Protein AF-A0A7S1YX92-F1 (afdb_monomer_lite)

pLDDT: mean 92.69, std 4.73, range [73.69, 97.69]

Foldseek 3Di:
DPLCPVVLVVLVVLVVVVVVDVRPLLVAADEAEEQDPPNVVVQCPPPSNVVCLVSRNYWYFNADPPDGAWTQTDSVRDIDGPVRHDPDDDDDDQPCPVVPDDDDDWDADPNDIDD

Secondary structure (DSSP, 8-state):
-TTSHHHHHHHHHHHHHTTTS---GGG--EEEEESSHHHHHHHHH-TTTHHHHHTTSEEEEE--TTT--EEE-TTT--EEESSS--SS------TT-TTTS-----EEETTEEE-

Organism: NCBI:txid49249

Structure (mmCIF, N/CA/C/O backbone):
data_AF-A0A7S1YX92-F1
#
_entry.id   AF-A0A7S1YX92-F1
#
loop_
_atom_site.group_PDB
_atom_site.id
_atom_site.type_symbol
_atom_site.label_atom_id
_atom_site.label_alt_id
_atom_site.label_comp_id
_atom_site.label_asym_id
_atom_site.label_entity_id
_atom_site.label_seq_id
_atom_site.pdbx_PDB_ins_code
_atom_site.Cartn_x
_atom_site.Cartn_y
_atom_site.Cartn_z
_atom_site.occupancy
_atom_site.B_iso_or_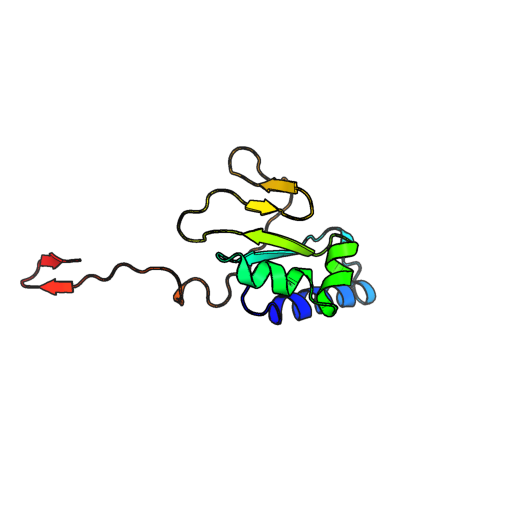equiv
_atom_site.auth_seq_id
_atom_site.auth_comp_id
_atom_site.auth_asym_id
_atom_site.auth_atom_id
_atom_site.pdbx_PDB_model_num
ATOM 1 N N . ALA A 1 1 ? -1.565 1.269 -6.181 1.00 88.50 1 ALA A N 1
ATOM 2 C CA . ALA A 1 1 ? -2.985 0.881 -5.998 1.00 88.50 1 ALA A CA 1
ATOM 3 C C . ALA A 1 1 ? -3.906 1.619 -6.981 1.00 88.50 1 ALA A C 1
ATOM 5 O O . ALA A 1 1 ? -5.133 1.511 -6.889 1.00 88.50 1 ALA A O 1
ATOM 6 N N . GLY A 1 2 ? -3.329 2.320 -7.971 1.00 87.69 2 GLY A N 1
ATOM 7 C CA . GLY A 1 2 ? -4.071 2.954 -9.058 1.00 87.69 2 GLY A CA 1
ATOM 8 C C . GLY A 1 2 ? -5.091 3.965 -8.536 1.00 87.69 2 GLY A C 1
ATOM 9 O O . GLY A 1 2 ? -4.831 4.723 -7.610 1.00 87.69 2 GLY A O 1
ATOM 10 N N . SER A 1 3 ? -6.308 3.942 -9.074 1.00 89.50 3 SER A N 1
ATOM 11 C CA . SER A 1 3 ? -7.377 4.840 -8.615 1.00 89.50 3 SER A CA 1
ATOM 12 C C . SER A 1 3 ? -7.937 4.507 -7.224 1.00 89.50 3 SER A C 1
ATOM 14 O O . SER A 1 3 ? -8.746 5.267 -6.704 1.00 89.50 3 SER A O 1
ATOM 16 N N . GLY A 1 4 ? -7.566 3.374 -6.615 1.00 92.38 4 GLY A N 1
ATOM 17 C CA . GLY A 1 4 ? -8.101 2.934 -5.320 1.00 92.38 4 GLY A CA 1
ATOM 18 C C . GLY A 1 4 ? -9.510 2.328 -5.364 1.00 92.38 4 GLY A C 1
ATOM 19 O O . GLY A 1 4 ? -10.031 1.909 -4.333 1.00 92.38 4 GLY A O 1
ATOM 20 N N . LYS A 1 5 ? -10.131 2.213 -6.548 1.00 93.25 5 LYS A N 1
ATOM 21 C CA . LYS A 1 5 ? -11.483 1.648 -6.705 1.00 93.25 5 LYS A CA 1
ATOM 22 C C . LYS A 1 5 ? -11.587 0.213 -6.175 1.00 93.25 5 LYS A C 1
ATOM 24 O O . LYS A 1 5 ? -12.515 -0.093 -5.435 1.00 93.25 5 LYS A O 1
ATOM 29 N N . PHE A 1 6 ? -10.637 -0.653 -6.538 1.00 95.25 6 PHE A N 1
ATOM 30 C CA . PHE A 1 6 ? -10.588 -2.028 -6.026 1.00 95.25 6 PHE A CA 1
ATOM 31 C C . PHE A 1 6 ? -10.448 -2.047 -4.500 1.00 95.25 6 PHE A C 1
ATOM 33 O O . PHE A 1 6 ? -11.222 -2.719 -3.827 1.00 95.25 6 PHE A O 1
ATOM 40 N N . SER A 1 7 ? -9.518 -1.255 -3.961 1.00 95.69 7 SER A N 1
ATOM 41 C CA . SER A 1 7 ? -9.268 -1.142 -2.522 1.00 95.69 7 SER A CA 1
ATOM 42 C C . SER A 1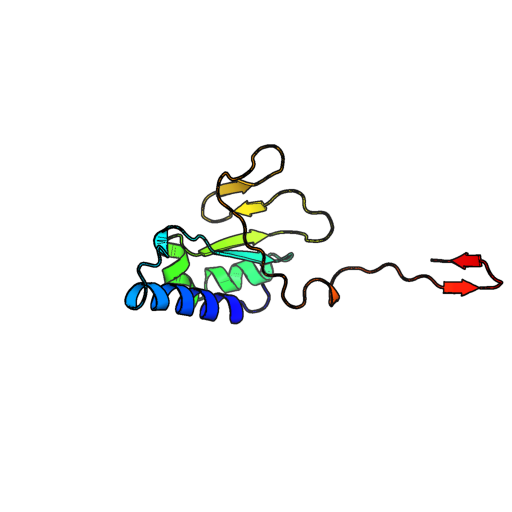 7 ? -10.521 -0.739 -1.745 1.00 95.69 7 SER A C 1
ATOM 44 O O . SER A 1 7 ? -10.841 -1.367 -0.742 1.00 95.69 7 SER A O 1
ATOM 46 N N . PHE A 1 8 ? -11.278 0.244 -2.244 1.00 96.56 8 PHE A N 1
ATOM 47 C CA . PHE A 1 8 ? -12.547 0.649 -1.641 1.00 96.56 8 PHE A CA 1
ATOM 48 C C . PHE A 1 8 ? -13.572 -0.493 -1.609 1.00 96.56 8 PHE A C 1
ATOM 50 O O . PHE A 1 8 ? -14.154 -0.767 -0.562 1.00 96.56 8 PHE A O 1
ATOM 57 N N . PHE A 1 9 ? -13.792 -1.179 -2.736 1.00 97.19 9 PHE A N 1
ATOM 58 C CA . PHE A 1 9 ? -14.767 -2.272 -2.779 1.00 97.19 9 PHE A CA 1
ATOM 59 C C . PHE A 1 9 ? -14.342 -3.475 -1.937 1.00 97.19 9 PHE A C 1
ATOM 61 O O . PHE A 1 9 ? -15.200 -4.109 -1.330 1.00 97.19 9 PHE A O 1
ATOM 68 N N . LEU A 1 10 ? -13.041 -3.759 -1.853 1.00 96.06 10 LEU A N 1
ATOM 69 C CA . LEU A 1 10 ? -12.517 -4.799 -0.976 1.00 96.06 10 LEU A CA 1
ATOM 70 C C . LEU A 1 10 ? -12.755 -4.454 0.500 1.00 96.06 10 LEU A C 1
ATOM 72 O O . LEU A 1 10 ? -13.312 -5.272 1.223 1.00 96.06 10 LEU A O 1
ATOM 76 N N . LEU A 1 11 ? -12.395 -3.242 0.935 1.00 96.31 11 LEU A N 1
ATOM 77 C CA . LEU A 1 11 ? -12.638 -2.770 2.304 1.00 96.31 11 LEU A CA 1
ATOM 78 C C . LEU A 1 11 ? -14.122 -2.824 2.671 1.00 96.31 11 LEU A C 1
ATOM 80 O O . LEU A 1 11 ? -14.477 -3.326 3.736 1.00 96.31 11 LEU A O 1
ATOM 84 N N . LYS A 1 12 ? -14.991 -2.371 1.763 1.00 96.00 12 LYS A N 1
ATOM 85 C CA . LYS A 1 12 ? -16.442 -2.442 1.937 1.00 96.00 12 LYS A CA 1
ATOM 86 C C . LYS A 1 12 ? -16.923 -3.887 2.096 1.00 96.00 12 LYS A C 1
ATOM 88 O O . LYS A 1 12 ? -17.664 -4.172 3.030 1.00 96.00 12 LYS A O 1
ATOM 93 N N . ALA A 1 13 ? -16.474 -4.798 1.233 1.00 95.19 13 ALA A N 1
ATOM 94 C CA . ALA A 1 13 ? -16.854 -6.206 1.309 1.00 95.19 13 ALA A CA 1
AT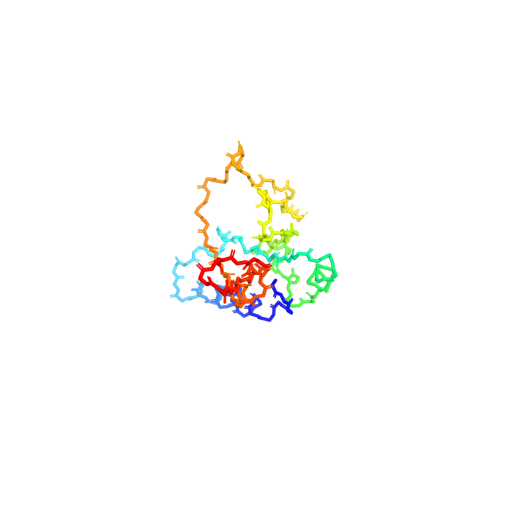OM 95 C C . ALA A 1 13 ? -16.378 -6.865 2.616 1.00 95.19 13 ALA A C 1
ATOM 97 O O . ALA A 1 13 ? -17.147 -7.576 3.257 1.00 95.19 13 ALA A O 1
ATOM 98 N N . LEU A 1 14 ? -15.142 -6.593 3.053 1.00 93.81 14 LEU A N 1
ATOM 99 C CA . LEU A 1 14 ? -14.605 -7.097 4.324 1.00 93.81 14 LEU A CA 1
ATOM 100 C C . LEU A 1 14 ? -15.393 -6.570 5.531 1.00 93.81 14 LEU A C 1
ATOM 102 O O . LEU A 1 14 ? -15.665 -7.316 6.469 1.00 93.81 14 LEU A O 1
ATOM 106 N N . GLN A 1 15 ? -15.796 -5.299 5.496 1.00 93.69 15 GLN A N 1
ATOM 107 C CA . GLN A 1 15 ? -16.637 -4.710 6.532 1.00 93.69 15 GLN A CA 1
ATOM 108 C C . GLN A 1 15 ? -18.033 -5.350 6.563 1.00 93.69 15 GLN A C 1
ATOM 110 O O . GLN A 1 15 ? -18.550 -5.637 7.640 1.00 93.69 15 GLN A O 1
ATOM 115 N N . GLU A 1 16 ? -18.645 -5.596 5.403 1.00 93.56 16 GLU A N 1
ATOM 116 C CA . GLU A 1 16 ? -19.956 -6.249 5.294 1.00 93.56 16 GLU A CA 1
ATOM 117 C C . GLU A 1 16 ? -19.921 -7.707 5.784 1.00 93.56 16 GLU A C 1
ATOM 119 O O . GLU A 1 16 ? -20.890 -8.174 6.385 1.00 93.56 16 GLU A O 1
ATOM 124 N N . MET A 1 17 ? -18.791 -8.410 5.622 1.00 91.69 17 MET A N 1
ATOM 125 C CA . MET A 1 17 ? -18.617 -9.776 6.134 1.00 91.69 17 MET A CA 1
ATOM 126 C C . MET A 1 17 ? -18.781 -9.873 7.653 1.00 91.69 17 MET A C 1
ATOM 128 O O . MET A 1 17 ? -19.280 -10.893 8.121 1.00 91.69 17 MET A O 1
ATOM 132 N N . LYS A 1 18 ? -18.455 -8.819 8.414 1.00 86.44 18 LYS A N 1
ATOM 133 C CA . LYS A 1 18 ? -18.653 -8.771 9.875 1.00 86.44 18 LYS A CA 1
ATOM 134 C C . LYS A 1 18 ? -20.107 -9.017 10.295 1.00 86.44 18 LYS A C 1
ATOM 136 O O . LYS A 1 18 ? -20.361 -9.503 11.390 1.00 86.44 18 LYS A O 1
ATOM 141 N N . ALA A 1 19 ? -21.072 -8.657 9.447 1.00 82.62 19 ALA A N 1
ATOM 142 C CA . ALA A 1 19 ? -22.492 -8.843 9.743 1.00 82.62 19 ALA A CA 1
ATOM 143 C C . ALA A 1 19 ? -22.987 -10.276 9.474 1.00 82.62 19 ALA A C 1
ATOM 145 O O . ALA A 1 19 ? -24.079 -10.635 9.910 1.00 82.62 19 ALA A O 1
ATOM 146 N N . VAL A 1 20 ? -22.215 -11.079 8.735 1.00 87.94 20 VAL A N 1
ATOM 147 C CA . VAL A 1 20 ? -22.622 -12.408 8.242 1.00 87.94 20 VAL A CA 1
ATOM 148 C C . VAL A 1 20 ? -21.781 -13.526 8.861 1.00 87.94 20 VAL A C 1
ATOM 150 O O . VAL A 1 20 ? -22.273 -14.631 9.072 1.00 87.94 20 VAL A O 1
ATOM 153 N N . LEU A 1 21 ? -20.518 -13.240 9.158 1.00 87.75 21 LEU A N 1
ATOM 154 C CA . LEU A 1 21 ? -19.543 -14.147 9.748 1.00 87.75 21 LEU A CA 1
ATOM 155 C C . LEU A 1 21 ? -18.951 -13.475 10.991 1.00 87.75 21 LEU A C 1
ATOM 157 O O . LEU A 1 21 ? -18.849 -12.250 11.030 1.00 87.75 21 LEU A O 1
ATOM 161 N N . ASP A 1 22 ? -18.495 -14.266 11.966 1.00 86.62 22 ASP A N 1
ATOM 162 C CA . ASP A 1 22 ? -17.660 -13.780 13.079 1.00 86.62 22 ASP A CA 1
ATOM 163 C C . ASP A 1 22 ? -16.247 -13.442 12.563 1.00 86.62 22 ASP A C 1
ATOM 165 O O . ASP A 1 22 ? -15.253 -14.111 12.842 1.00 86.62 22 ASP A O 1
ATOM 169 N N . PHE A 1 23 ? -16.194 -12.468 11.654 1.00 87.25 23 PHE A N 1
ATOM 170 C CA . PHE A 1 23 ? -15.011 -12.067 10.916 1.00 87.25 23 PHE A CA 1
ATOM 171 C C . PHE A 1 23 ? -14.376 -10.851 11.601 1.00 87.25 23 PHE A C 1
ATOM 173 O O . PHE A 1 23 ? -15.006 -9.787 11.643 1.00 87.25 23 PHE A O 1
ATOM 180 N N . PRO A 1 24 ? -13.132 -10.963 12.104 1.00 90.62 24 PRO A N 1
ATOM 181 C CA . PRO A 1 24 ? -12.508 -9.923 12.914 1.00 90.62 24 PRO A CA 1
ATOM 182 C C . PRO A 1 24 ? -11.920 -8.807 12.037 1.00 90.62 24 PRO A C 1
ATOM 184 O O . PRO A 1 24 ? -10.703 -8.629 11.960 1.00 90.62 24 PRO A O 1
ATOM 187 N N . PHE A 1 25 ? -12.781 -8.059 11.341 1.00 92.19 25 PHE A N 1
ATOM 188 C CA . PHE A 1 25 ? -12.379 -6.978 10.431 1.00 92.19 25 PHE A CA 1
ATOM 189 C C . PHE A 1 25 ? -11.516 -5.917 11.127 1.00 92.19 25 PHE A C 1
ATOM 191 O O . PHE A 1 25 ? -10.565 -5.414 10.537 1.00 92.19 25 PHE A O 1
ATOM 198 N N . GLU A 1 26 ? -11.791 -5.623 12.399 1.00 92.19 26 GLU A N 1
ATOM 199 C CA . GLU A 1 26 ? -10.994 -4.699 13.216 1.00 92.19 26 GLU A CA 1
ATOM 200 C C . GLU A 1 26 ? -9.517 -5.100 13.383 1.00 92.19 26 GLU A C 1
ATOM 202 O O . GLU A 1 26 ? -8.689 -4.238 13.667 1.00 92.19 26 GLU A O 1
ATOM 207 N N . ASN A 1 27 ? -9.168 -6.373 13.170 1.00 93.25 27 ASN A N 1
ATOM 208 C CA . ASN A 1 27 ? -7.785 -6.854 13.239 1.00 93.25 27 ASN A CA 1
ATOM 209 C C . ASN A 1 27 ? -7.038 -6.723 11.900 1.00 93.25 27 ASN A C 1
ATOM 211 O O . ASN A 1 27 ? -5.874 -7.116 11.804 1.00 93.25 27 ASN A O 1
ATOM 215 N N . ILE A 1 28 ? -7.695 -6.207 10.858 1.00 95.25 28 ILE A N 1
ATOM 216 C CA . ILE A 1 28 ? -7.129 -6.061 9.518 1.00 95.25 28 ILE A CA 1
ATOM 217 C C . ILE A 1 28 ? -6.783 -4.597 9.268 1.00 95.25 28 ILE A C 1
ATOM 219 O O . ILE A 1 28 ? -7.627 -3.710 9.368 1.00 95.25 28 ILE A O 1
ATOM 223 N N . VAL A 1 29 ? -5.539 -4.367 8.853 1.00 96.81 29 VAL A N 1
ATOM 224 C CA . VAL A 1 29 ? -5.095 -3.091 8.291 1.00 96.81 29 VAL A CA 1
ATOM 225 C C . VAL A 1 29 ? -4.808 -3.313 6.816 1.00 96.81 29 VAL A C 1
ATOM 227 O O . VAL A 1 29 ? -3.894 -4.056 6.454 1.00 96.81 29 VAL A O 1
ATOM 230 N N . TYR A 1 30 ? -5.599 -2.686 5.952 1.00 97.38 30 TYR A N 1
ATOM 231 C CA . TYR A 1 30 ? -5.341 -2.673 4.521 1.00 97.38 30 TYR A CA 1
ATOM 232 C C . TYR A 1 30 ? -4.355 -1.552 4.198 1.00 97.38 30 TYR A C 1
ATOM 234 O O . TYR A 1 30 ? -4.592 -0.399 4.546 1.00 97.38 30 TYR A O 1
ATOM 242 N N . VAL A 1 31 ? -3.253 -1.875 3.524 1.00 96.94 31 VAL A N 1
ATOM 243 C CA . VAL A 1 31 ? -2.234 -0.887 3.151 1.00 96.94 31 VAL A CA 1
ATOM 244 C C . VAL A 1 31 ? -2.293 -0.652 1.648 1.00 96.94 31 VAL A C 1
ATOM 246 O O . VAL A 1 31 ? -1.970 -1.535 0.855 1.00 96.94 31 VAL A O 1
ATOM 249 N N . MET A 1 32 ? -2.705 0.548 1.246 1.00 96.31 32 MET A N 1
ATOM 250 C CA . MET A 1 32 ? -2.638 0.975 -0.149 1.00 96.31 32 MET A CA 1
ATOM 251 C C . MET A 1 32 ? -1.235 1.488 -0.463 1.00 96.31 32 MET A C 1
ATOM 253 O O . MET A 1 32 ? -0.784 2.474 0.119 1.00 96.31 32 MET A O 1
ATOM 257 N N . THR A 1 33 ? -0.561 0.841 -1.411 1.00 94.62 33 THR A N 1
ATOM 258 C CA . THR A 1 33 ? 0.784 1.231 -1.845 1.00 94.62 33 THR A CA 1
ATOM 259 C C . THR A 1 33 ? 0.783 1.845 -3.236 1.00 94.62 33 THR A C 1
ATOM 261 O O . THR A 1 33 ? -0.007 1.439 -4.086 1.00 94.62 33 THR A O 1
ATOM 264 N N . ASP A 1 34 ? 1.661 2.810 -3.492 1.00 90.94 34 ASP A N 1
ATOM 265 C CA . ASP A 1 34 ? 2.010 3.278 -4.841 1.00 90.94 34 ASP A CA 1
ATOM 266 C C . ASP A 1 34 ? 3.486 3.666 -4.905 1.00 90.94 34 ASP A C 1
ATOM 268 O O . ASP A 1 34 ? 4.104 3.871 -3.865 1.00 90.94 34 ASP A O 1
ATOM 272 N N . PHE A 1 35 ? 4.037 3.835 -6.106 1.00 86.25 35 PHE A N 1
ATOM 273 C CA . PHE A 1 35 ? 5.400 4.356 -6.252 1.00 86.25 35 PHE A CA 1
ATOM 274 C C . PHE A 1 35 ? 5.429 5.894 -6.296 1.00 86.25 35 PHE A C 1
ATOM 276 O O . PHE A 1 35 ? 6.465 6.507 -6.050 1.00 86.25 35 PHE A O 1
ATOM 283 N N . THR A 1 36 ? 4.290 6.539 -6.590 1.00 79.62 36 THR A N 1
ATOM 284 C CA . THR A 1 36 ? 4.192 8.004 -6.711 1.00 79.62 36 THR A CA 1
ATOM 285 C C . THR A 1 36 ? 3.432 8.650 -5.558 1.00 79.62 36 THR A C 1
ATOM 287 O O . THR A 1 36 ? 2.389 8.176 -5.110 1.00 79.62 36 THR A O 1
ATOM 290 N N . GLY A 1 37 ? 3.901 9.823 -5.125 1.00 73.69 37 GLY A N 1
ATOM 291 C CA . GLY A 1 37 ? 3.213 10.626 -4.107 1.00 73.69 37 GLY A CA 1
ATOM 292 C C . GLY A 1 37 ? 1.915 11.300 -4.583 1.00 73.69 37 GLY A C 1
ATOM 293 O O . GLY A 1 37 ? 1.141 11.783 -3.759 1.00 73.69 37 GLY A O 1
ATOM 294 N N . SER A 1 38 ? 1.647 11.349 -5.892 1.00 74.56 38 SER A N 1
ATOM 295 C CA . SER A 1 38 ? 0.464 12.020 -6.453 1.00 74.56 38 SER A CA 1
ATOM 296 C C . SER A 1 38 ? -0.839 11.296 -6.101 1.00 74.56 38 SER A C 1
ATOM 298 O O . SER A 1 38 ? -1.817 11.949 -5.729 1.00 74.56 38 SER A O 1
ATOM 300 N N . TYR A 1 39 ? -0.850 9.960 -6.139 1.00 75.00 39 TYR A N 1
ATOM 301 C CA . TYR A 1 39 ? -2.026 9.169 -5.762 1.00 75.00 39 TYR A CA 1
ATOM 302 C C . TYR A 1 39 ? -2.307 9.196 -4.261 1.00 75.00 39 TYR A C 1
ATOM 304 O O . TYR A 1 39 ? -3.472 9.191 -3.862 1.00 75.00 39 TYR A O 1
ATOM 312 N N . TYR A 1 40 ? -1.269 9.325 -3.430 1.00 79.50 40 TYR A N 1
ATOM 313 C CA . TYR A 1 40 ? -1.434 9.441 -1.982 1.00 79.50 40 TYR A CA 1
ATOM 314 C C . TYR A 1 40 ? -2.346 10.613 -1.599 1.00 79.50 40 TYR A C 1
ATOM 316 O O . TYR A 1 40 ? -3.277 10.434 -0.812 1.00 79.50 40 TYR A O 1
ATOM 324 N N . LYS A 1 41 ? -2.134 11.800 -2.188 1.00 83.31 41 LYS A N 1
ATOM 325 C CA . LYS A 1 41 ? -2.971 12.972 -1.890 1.00 83.31 41 LYS A CA 1
ATOM 326 C C . LYS A 1 41 ? -4.439 12.706 -2.229 1.00 83.31 41 LYS A C 1
ATOM 328 O O . LYS A 1 41 ? -5.315 12.978 -1.412 1.00 83.31 41 LYS A O 1
ATOM 333 N N . PHE A 1 42 ? -4.686 12.124 -3.403 1.00 89.06 42 PHE A N 1
ATOM 334 C CA . PHE A 1 42 ? -6.032 11.775 -3.844 1.00 89.06 42 PHE A CA 1
ATOM 335 C C . PHE A 1 42 ? -6.712 10.794 -2.880 1.00 89.06 42 PHE A C 1
ATOM 337 O O . PHE A 1 42 ? -7.836 11.051 -2.459 1.00 89.06 42 PHE A O 1
ATOM 344 N N . TRP A 1 43 ? -6.047 9.704 -2.483 1.00 92.88 43 TRP A N 1
ATOM 345 C CA . TRP A 1 43 ? -6.645 8.718 -1.578 1.00 92.88 43 TRP A CA 1
ATOM 346 C C . TRP A 1 43 ? -6.921 9.284 -0.189 1.00 92.88 43 TRP A C 1
ATOM 348 O O . TRP A 1 43 ? -7.997 9.058 0.362 1.00 92.88 43 TRP A O 1
ATOM 358 N N . ARG A 1 44 ? -5.968 10.043 0.360 1.00 89.81 44 ARG A N 1
ATOM 359 C CA . ARG A 1 44 ? -6.074 10.629 1.699 1.00 89.81 44 ARG A CA 1
ATOM 360 C C . ARG A 1 44 ? -7.261 11.582 1.819 1.00 89.81 44 ARG A C 1
ATOM 362 O O . ARG A 1 44 ? -7.918 11.623 2.855 1.00 89.81 44 ARG A O 1
ATOM 369 N N . GLU A 1 45 ? -7.520 12.356 0.771 1.00 91.50 45 GLU A N 1
ATOM 370 C CA . GLU A 1 45 ? -8.600 13.345 0.738 1.00 91.50 45 GLU A CA 1
ATOM 371 C C . GLU A 1 45 ? -9.943 12.736 0.288 1.00 91.50 45 GLU A C 1
ATOM 373 O O . GLU A 1 45 ? -10.981 13.392 0.399 1.00 91.50 45 GLU A O 1
ATOM 378 N N . HIS A 1 46 ? -9.962 11.484 -0.190 1.00 94.81 46 HIS A N 1
ATOM 379 C CA . HIS A 1 46 ? -11.158 10.878 -0.768 1.00 94.81 46 HIS A CA 1
ATOM 380 C C . HIS A 1 46 ? -12.230 10.566 0.300 1.00 94.81 46 HIS A C 1
ATOM 382 O O . HIS A 1 46 ? -12.010 9.711 1.167 1.00 94.81 46 HIS A O 1
ATOM 388 N N . PRO A 1 47 ? -13.448 11.142 0.209 1.00 95.62 47 PRO A N 1
ATOM 389 C CA . PRO A 1 47 ? -14.477 10.982 1.241 1.00 95.62 47 PRO A CA 1
ATOM 390 C C . PRO A 1 47 ? -14.887 9.531 1.509 1.00 95.62 47 PRO A C 1
ATOM 392 O O . PRO A 1 47 ? -15.150 9.171 2.649 1.00 95.62 47 PRO A O 1
ATOM 395 N N . ALA A 1 48 ? -14.909 8.678 0.479 1.00 96.00 48 ALA A N 1
ATOM 396 C CA . ALA A 1 48 ? -15.286 7.270 0.636 1.00 96.00 48 ALA A CA 1
ATOM 397 C C . ALA A 1 48 ? -14.219 6.411 1.343 1.00 96.00 48 ALA A C 1
ATOM 399 O O . ALA A 1 48 ? -14.538 5.331 1.828 1.00 96.00 48 ALA A O 1
ATOM 400 N N . LEU A 1 49 ? -12.962 6.870 1.393 1.00 96.50 49 LEU A N 1
ATOM 401 C CA . LEU A 1 49 ? -11.876 6.173 2.093 1.00 96.50 49 LEU A CA 1
ATOM 402 C C . LEU A 1 49 ? -11.720 6.668 3.533 1.00 96.50 49 LEU A C 1
ATOM 404 O O . LEU A 1 49 ? -11.276 5.914 4.395 1.00 96.50 49 LEU A O 1
ATOM 408 N N . ARG A 1 50 ? -12.137 7.910 3.802 1.00 95.81 50 ARG A N 1
ATOM 409 C CA . ARG A 1 50 ? -12.018 8.577 5.100 1.00 95.81 50 ARG A CA 1
ATOM 410 C C . ARG A 1 50 ? -12.487 7.734 6.299 1.00 95.81 50 ARG A C 1
ATOM 412 O O . ARG A 1 50 ? -11.713 7.665 7.251 1.00 95.81 50 ARG A O 1
ATOM 419 N N . PRO A 1 51 ? -13.644 7.038 6.271 1.00 96.06 51 PRO A N 1
ATOM 420 C CA . PRO A 1 51 ? -14.062 6.216 7.407 1.00 96.06 51 PRO A CA 1
ATOM 421 C C . PRO A 1 51 ? -13.052 5.120 7.759 1.00 96.06 51 PRO A C 1
ATOM 423 O O . PRO A 1 51 ? -12.810 4.876 8.935 1.00 96.06 51 PRO A O 1
ATOM 426 N N . TYR A 1 52 ? -12.424 4.491 6.760 1.00 97.19 52 TYR A N 1
ATOM 427 C CA . TYR A 1 52 ? -11.427 3.434 6.969 1.00 97.19 52 TYR A CA 1
ATOM 428 C C . TYR A 1 52 ? -10.088 3.986 7.470 1.00 97.19 52 TYR A C 1
ATOM 430 O O . TYR A 1 52 ? -9.387 3.314 8.221 1.00 97.19 52 TYR A O 1
ATOM 438 N N . ILE A 1 53 ? -9.742 5.218 7.085 1.00 96.12 53 ILE A N 1
ATOM 439 C CA . ILE A 1 53 ? -8.549 5.915 7.587 1.00 96.12 53 ILE A CA 1
ATOM 440 C C . ILE A 1 53 ? -8.737 6.266 9.067 1.00 96.12 53 ILE A C 1
ATOM 442 O O . ILE A 1 53 ? -7.881 5.962 9.891 1.00 96.12 53 ILE A O 1
ATOM 446 N N . GLU A 1 54 ? -9.870 6.882 9.416 1.00 95.12 54 GLU A N 1
ATOM 447 C CA . GLU A 1 54 ? -10.161 7.351 10.781 1.00 95.12 54 GLU A CA 1
ATOM 448 C C . GLU A 1 54 ? -10.273 6.205 11.796 1.00 95.12 54 GLU A C 1
ATOM 450 O O . GLU A 1 54 ? -9.970 6.378 12.973 1.00 95.12 54 GLU A O 1
ATOM 455 N N . THR A 1 55 ? -10.685 5.026 11.337 1.00 94.81 55 THR A N 1
ATOM 456 C CA . THR A 1 55 ? -10.824 3.816 12.157 1.00 94.81 55 THR A CA 1
ATOM 457 C C . THR A 1 55 ? -9.562 2.952 12.188 1.00 94.81 55 THR A C 1
ATOM 459 O O . THR A 1 55 ? -9.506 2.000 12.965 1.00 94.81 55 THR A O 1
ATOM 462 N N . GLY A 1 56 ? -8.545 3.273 11.379 1.00 96.06 56 GLY A N 1
ATOM 463 C CA . GLY A 1 56 ? -7.280 2.538 11.299 1.00 96.06 56 GLY A CA 1
ATOM 464 C C . GLY A 1 56 ? -7.308 1.277 10.426 1.00 96.06 56 GLY A C 1
ATOM 465 O O . GLY A 1 56 ? -6.313 0.561 10.379 1.00 96.06 56 GLY A O 1
ATOM 466 N N . GLN A 1 57 ? -8.405 0.995 9.713 1.00 96.88 57 GLN A N 1
ATOM 467 C CA . GLN A 1 57 ? -8.481 -0.140 8.779 1.00 96.88 57 GLN A CA 1
ATOM 468 C C . GLN A 1 57 ? -7.821 0.136 7.420 1.00 96.88 57 GLN A C 1
ATOM 470 O O . GLN A 1 57 ? -7.614 -0.797 6.644 1.00 96.88 57 GLN A O 1
ATOM 475 N N . LEU A 1 58 ? -7.479 1.391 7.120 1.00 97.69 58 LEU A N 1
ATOM 476 C CA . LEU A 1 58 ? -6.748 1.786 5.919 1.00 97.69 58 LEU A CA 1
ATOM 477 C C . LEU A 1 58 ? -5.519 2.635 6.272 1.00 97.69 58 LEU A C 1
ATOM 479 O O . LEU A 1 58 ? -5.636 3.701 6.878 1.00 97.69 58 LEU A O 1
ATOM 483 N N . ASP A 1 59 ? -4.353 2.194 5.809 1.00 97.00 59 ASP A N 1
ATOM 484 C CA . ASP A 1 59 ? -3.098 2.947 5.838 1.00 97.00 59 ASP A CA 1
ATOM 485 C C . ASP A 1 59 ? -2.487 3.036 4.428 1.00 97.00 59 ASP A C 1
ATOM 487 O O . ASP A 1 59 ? -2.956 2.408 3.473 1.00 97.00 59 ASP A O 1
ATOM 491 N N . PHE A 1 60 ? -1.436 3.836 4.287 1.00 96.06 60 PHE A N 1
ATOM 492 C CA . PHE A 1 60 ? -0.765 4.104 3.022 1.00 96.06 60 PHE A CA 1
ATOM 493 C C . PHE A 1 60 ? 0.739 3.900 3.151 1.00 96.06 60 PHE A C 1
ATOM 495 O O . PHE A 1 60 ? 1.309 4.144 4.212 1.00 96.06 60 PHE A O 1
ATOM 502 N N . ALA A 1 61 ? 1.388 3.529 2.050 1.00 95.06 61 ALA A N 1
ATOM 503 C CA . ALA A 1 61 ? 2.841 3.585 1.935 1.00 95.06 61 ALA A CA 1
ATOM 504 C C . ALA A 1 61 ? 3.259 3.945 0.506 1.00 95.06 61 ALA A C 1
ATOM 506 O O . ALA A 1 61 ? 2.626 3.524 -0.463 1.00 95.06 61 ALA A O 1
ATOM 507 N N . ILE A 1 62 ? 4.346 4.703 0.373 1.00 92.75 62 ILE A N 1
ATOM 508 C CA . ILE A 1 62 ? 5.050 4.807 -0.906 1.00 92.75 62 ILE A CA 1
ATOM 509 C C . ILE A 1 62 ? 6.052 3.660 -0.957 1.00 92.75 62 ILE A C 1
ATOM 511 O O . ILE A 1 62 ? 6.876 3.530 -0.054 1.00 92.75 62 ILE A O 1
ATOM 515 N N . PHE A 1 63 ? 5.939 2.807 -1.969 1.00 93.12 63 PHE A N 1
ATOM 516 C CA . PHE A 1 63 ? 6.736 1.594 -2.093 1.00 93.12 63 PHE A CA 1
ATOM 517 C C . PHE A 1 63 ? 7.167 1.385 -3.541 1.00 93.12 63 PHE A C 1
ATOM 519 O O . PHE A 1 63 ? 6.331 1.310 -4.443 1.00 93.12 63 PHE A O 1
ATOM 526 N N . ASP A 1 64 ? 8.478 1.273 -3.740 1.00 92.12 64 ASP A N 1
ATOM 527 C CA . ASP A 1 64 ? 9.063 0.855 -5.007 1.00 92.12 64 ASP A CA 1
ATOM 528 C C . ASP A 1 64 ? 9.077 -0.676 -5.063 1.00 92.12 64 ASP A C 1
ATOM 530 O O . ASP A 1 64 ? 9.766 -1.329 -4.286 1.00 92.12 64 ASP A O 1
ATOM 534 N N . ALA A 1 65 ? 8.297 -1.256 -5.971 1.00 91.62 65 ALA A N 1
ATOM 535 C CA . ALA A 1 65 ? 8.217 -2.705 -6.119 1.00 91.62 65 ALA A CA 1
ATOM 536 C C . ALA A 1 65 ? 9.442 -3.331 -6.813 1.00 91.62 65 ALA A C 1
ATOM 538 O O . ALA A 1 65 ? 9.531 -4.556 -6.849 1.00 91.62 65 ALA A O 1
ATOM 539 N N . VAL A 1 66 ? 10.352 -2.522 -7.369 1.00 90.56 66 VAL A N 1
ATOM 540 C CA . VAL A 1 66 ? 11.592 -2.987 -8.006 1.00 90.56 66 VAL A CA 1
ATOM 541 C C . VAL A 1 66 ? 12.699 -3.114 -6.963 1.00 90.56 66 VAL A C 1
ATOM 543 O O . VAL A 1 66 ? 13.244 -4.198 -6.776 1.00 90.56 66 VAL A O 1
ATOM 546 N N . ASP A 1 67 ? 12.981 -2.021 -6.252 1.00 90.62 67 ASP A N 1
ATOM 547 C CA . ASP A 1 67 ? 14.1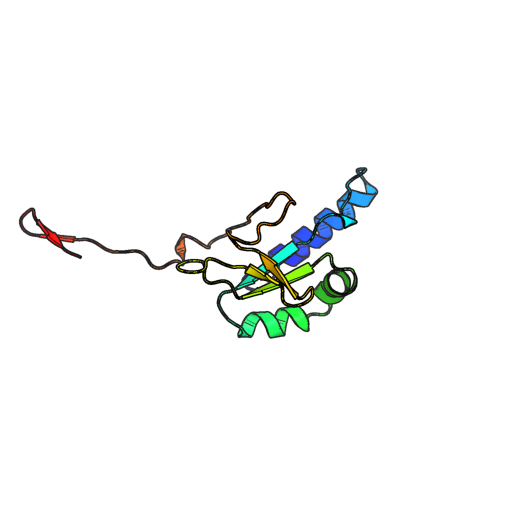60 -1.911 -5.382 1.00 90.62 67 ASP A CA 1
ATOM 548 C C . ASP A 1 67 ? 13.813 -1.778 -3.885 1.00 90.62 67 ASP A C 1
ATOM 550 O O . ASP A 1 67 ? 14.701 -1.780 -3.030 1.00 90.62 67 ASP A O 1
ATOM 554 N N . GLY A 1 68 ? 12.529 -1.644 -3.537 1.00 91.81 68 GLY A N 1
ATOM 555 C CA . GLY A 1 68 ? 12.084 -1.373 -2.172 1.00 91.81 68 GLY A CA 1
ATOM 556 C C . GLY A 1 68 ? 12.284 -2.546 -1.212 1.00 91.81 68 GLY A C 1
ATOM 557 O O . GLY A 1 68 ? 11.895 -3.683 -1.474 1.00 91.81 68 GLY A O 1
ATOM 558 N N . ASP A 1 69 ? 12.834 -2.250 -0.034 1.00 94.44 69 ASP A N 1
ATOM 559 C CA . ASP A 1 69 ? 13.138 -3.223 1.023 1.00 94.44 69 ASP A CA 1
ATOM 560 C C . ASP A 1 69 ? 12.404 -2.952 2.350 1.00 94.44 69 ASP A C 1
ATOM 562 O O . ASP A 1 69 ? 12.468 -3.753 3.293 1.00 94.44 69 ASP A O 1
ATOM 566 N N . THR A 1 70 ? 11.692 -1.829 2.418 1.00 95.94 70 THR A N 1
ATOM 567 C CA . THR A 1 70 ? 10.977 -1.346 3.595 1.00 95.94 70 THR A CA 1
ATOM 568 C C . THR A 1 70 ? 9.603 -0.801 3.226 1.00 95.94 70 THR A C 1
ATOM 570 O O . THR A 1 70 ? 9.383 -0.293 2.129 1.00 95.94 70 THR A O 1
ATOM 573 N N . ILE A 1 71 ? 8.660 -0.904 4.162 1.00 96.25 71 ILE A N 1
ATOM 574 C CA . ILE A 1 71 ? 7.315 -0.339 4.042 1.00 96.25 71 ILE A CA 1
ATOM 575 C C . ILE A 1 71 ? 7.108 0.592 5.234 1.00 96.25 71 ILE A C 1
ATOM 577 O O . ILE A 1 71 ? 6.919 0.137 6.364 1.00 96.25 71 ILE A O 1
ATOM 581 N N . GLN A 1 72 ? 7.160 1.898 4.980 1.00 96.50 72 GLN A N 1
ATOM 582 C CA . GLN A 1 72 ? 6.842 2.924 5.968 1.00 96.50 72 GLN A CA 1
ATOM 583 C C . GLN A 1 72 ? 5.364 3.293 5.854 1.00 96.50 72 GLN A C 1
ATOM 585 O O . GLN A 1 72 ? 4.943 3.906 4.871 1.00 96.50 72 GLN A O 1
ATOM 590 N N . LEU A 1 73 ? 4.587 2.937 6.873 1.00 96.06 73 LEU A N 1
ATOM 591 C CA . LEU A 1 73 ? 3.187 3.319 6.965 1.00 96.06 73 LEU A CA 1
ATOM 592 C C . LEU A 1 73 ? 3.067 4.795 7.342 1.00 96.06 73 LEU A C 1
ATOM 594 O O . LEU A 1 73 ? 3.725 5.270 8.273 1.00 96.06 73 LEU A O 1
ATOM 598 N N . VAL A 1 74 ? 2.242 5.524 6.597 1.00 93.94 74 VAL A N 1
ATOM 599 C CA . VAL A 1 74 ? 2.173 6.986 6.673 1.00 93.94 74 VAL A CA 1
ATOM 600 C C . VAL A 1 74 ? 1.319 7.456 7.846 1.00 93.94 74 VAL A C 1
ATOM 602 O O . VAL A 1 74 ? 1.717 8.386 8.544 1.00 93.94 74 VAL A O 1
ATOM 605 N N . ASN A 1 75 ? 0.162 6.834 8.087 1.00 93.12 75 ASN A N 1
ATOM 606 C CA . ASN A 1 75 ? -0.749 7.286 9.140 1.00 93.12 75 ASN A CA 1
ATOM 607 C C . ASN A 1 75 ? -0.319 6.760 10.514 1.00 93.12 75 ASN A C 1
ATOM 609 O O . ASN A 1 75 ? -0.280 7.518 11.480 1.00 93.12 75 ASN A O 1
ATOM 613 N N 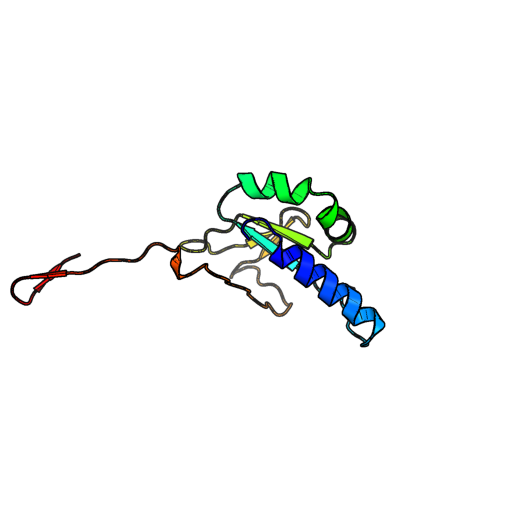. SER A 1 76 ? 0.019 5.471 10.601 1.00 94.75 76 SER A N 1
ATOM 614 C CA . SER A 1 76 ? 0.424 4.822 11.857 1.00 94.75 76 SER A CA 1
ATOM 615 C C . SER A 1 76 ? 1.889 5.054 12.239 1.00 94.75 76 SER A C 1
ATOM 617 O O . SER A 1 76 ? 2.278 4.762 13.370 1.00 94.75 76 SER A O 1
ATOM 619 N N . ASN A 1 77 ? 2.706 5.574 11.317 1.00 96.12 77 ASN A N 1
ATOM 620 C CA . ASN A 1 77 ? 4.150 5.754 11.480 1.00 96.12 77 ASN A CA 1
ATOM 621 C C . ASN A 1 77 ? 4.908 4.451 11.824 1.00 96.12 77 ASN A C 1
ATOM 623 O O . ASN A 1 77 ? 5.953 4.473 12.475 1.00 96.12 77 ASN A O 1
ATOM 627 N N . VAL A 1 78 ? 4.390 3.302 11.384 1.00 96.19 78 VAL A N 1
ATOM 628 C CA . VAL A 1 78 ? 5.017 1.987 11.573 1.00 96.19 78 VAL A CA 1
ATOM 629 C C . VAL A 1 78 ? 5.961 1.674 10.412 1.00 96.19 78 VAL A C 1
ATOM 631 O O . VAL A 1 78 ? 5.563 1.731 9.251 1.00 96.19 78 VAL A O 1
ATOM 634 N N . LEU A 1 79 ? 7.195 1.278 10.729 1.00 97.19 79 LEU A N 1
ATOM 635 C CA . LEU A 1 79 ? 8.167 0.771 9.761 1.00 97.19 79 LEU A CA 1
ATOM 636 C C . LEU A 1 79 ? 8.174 -0.759 9.763 1.00 97.19 79 LEU A C 1
ATOM 638 O O . LEU A 1 79 ? 8.494 -1.366 10.785 1.00 97.19 79 LEU A O 1
ATOM 642 N N . ILE A 1 80 ? 7.901 -1.373 8.613 1.00 97.19 80 ILE A N 1
ATOM 643 C CA . ILE A 1 80 ? 8.059 -2.814 8.392 1.00 97.19 80 ILE A CA 1
ATOM 644 C C . ILE A 1 80 ? 9.297 -3.037 7.523 1.00 97.19 80 ILE A C 1
ATOM 646 O O . ILE A 1 80 ? 9.422 -2.459 6.444 1.00 97.19 80 ILE A O 1
ATOM 650 N N . SER A 1 81 ? 10.218 -3.877 7.985 1.00 96.56 81 SER A N 1
ATOM 651 C CA . SER A 1 81 ? 11.450 -4.206 7.260 1.00 96.56 81 SER A CA 1
ATOM 652 C C . SER A 1 81 ? 11.967 -5.592 7.636 1.00 96.56 81 SER A C 1
ATOM 654 O O . SER A 1 81 ? 11.446 -6.239 8.542 1.00 96.56 81 SER A O 1
ATOM 656 N N . LYS A 1 82 ? 13.039 -6.050 6.982 1.00 94.81 82 LYS A N 1
ATOM 657 C CA . LYS A 1 82 ? 13.715 -7.306 7.357 1.00 94.81 82 LYS A CA 1
ATOM 658 C C . LYS A 1 82 ? 14.257 -7.286 8.793 1.00 94.81 82 LYS A C 1
ATOM 660 O O . LYS A 1 82 ? 14.245 -8.317 9.456 1.00 94.81 82 LYS A O 1
ATOM 665 N N . VAL A 1 83 ? 14.727 -6.128 9.270 1.00 95.94 83 VAL A N 1
ATOM 666 C CA . VAL A 1 83 ? 15.273 -5.958 10.632 1.00 95.94 83 VAL A CA 1
ATOM 667 C C . VAL A 1 83 ? 14.196 -5.636 11.669 1.00 95.94 83 VAL A C 1
ATOM 669 O O . VAL A 1 83 ? 14.403 -5.868 12.855 1.00 95.94 83 VAL A O 1
ATOM 672 N N . ASN A 1 84 ? 13.041 -5.136 11.223 1.00 95.56 84 ASN A N 1
ATOM 673 C CA . ASN A 1 84 ? 11.867 -4.882 12.049 1.00 95.56 84 ASN A CA 1
ATOM 674 C C . ASN A 1 84 ? 10.621 -5.516 11.404 1.00 95.56 84 ASN A C 1
ATOM 676 O O . ASN A 1 84 ? 9.775 -4.801 10.853 1.00 95.56 84 ASN A O 1
ATOM 680 N N . PRO A 1 85 ? 10.525 -6.858 11.389 1.00 95.56 85 PRO A N 1
ATOM 681 C CA . PRO A 1 85 ? 9.406 -7.534 10.757 1.00 95.56 85 PRO A CA 1
ATOM 682 C C . PRO A 1 85 ? 8.133 -7.350 11.584 1.00 95.56 85 PRO A C 1
ATOM 684 O O . PRO A 1 85 ? 8.154 -7.339 12.817 1.00 95.56 85 PRO A O 1
ATOM 687 N N . THR A 1 86 ? 6.993 -7.272 10.901 1.00 95.12 86 THR A N 1
ATOM 688 C CA . THR A 1 86 ? 5.699 -7.397 11.575 1.00 95.12 86 THR A CA 1
ATOM 689 C C . THR A 1 86 ? 5.488 -8.837 12.043 1.00 95.12 86 THR A C 1
ATOM 691 O O . THR A 1 86 ? 5.892 -9.789 11.376 1.00 95.12 86 THR A O 1
ATOM 694 N N . LYS A 1 87 ? 4.838 -9.005 13.198 1.00 95.31 87 LYS A N 1
ATOM 695 C CA . LYS A 1 87 ? 4.407 -10.322 13.695 1.00 95.31 87 LYS A CA 1
ATOM 696 C C . LYS A 1 87 ? 3.109 -10.796 13.035 1.00 95.31 87 LYS A C 1
ATOM 698 O O . LYS A 1 87 ? 2.757 -11.965 13.163 1.00 95.31 87 LYS A O 1
ATOM 703 N N . ASN A 1 88 ? 2.394 -9.891 12.366 1.00 94.44 88 ASN A N 1
ATOM 704 C CA . ASN A 1 88 ? 1.118 -10.185 11.727 1.00 94.44 88 ASN A CA 1
ATOM 705 C C . ASN A 1 88 ? 1.342 -10.833 10.353 1.00 94.44 88 ASN A C 1
ATOM 707 O O . ASN A 1 88 ? 2.277 -10.447 9.646 1.00 94.44 88 ASN A O 1
ATOM 711 N N . PRO A 1 89 ? 0.485 -11.780 9.937 1.00 94.69 89 PRO A N 1
ATOM 712 C CA . PRO A 1 89 ? 0.545 -12.331 8.591 1.00 94.69 89 PRO A CA 1
ATOM 713 C C . PRO A 1 89 ? 0.292 -11.239 7.543 1.00 94.69 89 PRO A C 1
ATOM 715 O O . PRO A 1 89 ? -0.536 -10.350 7.740 1.00 94.69 89 PRO A O 1
ATOM 718 N N . ILE A 1 90 ? 0.990 -11.334 6.411 1.00 94.56 90 ILE A N 1
ATOM 719 C CA . ILE A 1 90 ? 0.847 -10.410 5.282 1.00 94.56 90 ILE A CA 1
ATOM 720 C C . ILE A 1 90 ? 0.130 -11.130 4.139 1.00 94.56 90 ILE A C 1
ATOM 722 O O . ILE A 1 90 ? 0.533 -12.217 3.730 1.00 94.56 90 ILE A O 1
ATOM 726 N N . CYS A 1 91 ? -0.903 -10.491 3.592 1.00 95.31 91 CYS A N 1
ATOM 727 C CA . CYS A 1 91 ? -1.525 -10.871 2.328 1.00 95.31 91 CYS A CA 1
ATOM 728 C C . CYS A 1 91 ? -1.249 -9.770 1.298 1.00 95.31 91 CYS A C 1
ATOM 730 O O . CYS A 1 91 ? -1.565 -8.605 1.541 1.00 95.31 91 CYS A O 1
ATOM 732 N N . ALA A 1 92 ? -0.648 -10.129 0.162 1.00 94.62 92 ALA A N 1
ATOM 733 C CA . ALA A 1 92 ? -0.300 -9.187 -0.896 1.00 94.62 92 ALA A CA 1
ATOM 734 C C . ALA A 1 92 ? -1.255 -9.319 -2.090 1.00 94.62 92 ALA A C 1
ATOM 736 O O . ALA A 1 92 ? -1.511 -10.422 -2.571 1.00 94.62 92 ALA A O 1
ATOM 737 N N . VAL A 1 93 ? -1.739 -8.182 -2.599 1.00 95.12 93 VAL A N 1
ATOM 738 C CA . VAL A 1 93 ? -2.535 -8.108 -3.832 1.00 95.12 93 VAL A CA 1
ATOM 739 C C . VAL A 1 93 ? -1.762 -7.299 -4.870 1.00 95.12 93 VAL A C 1
ATOM 741 O O . VAL A 1 93 ? -1.676 -6.078 -4.776 1.00 95.12 93 VAL A O 1
ATOM 744 N N . ALA A 1 94 ? -1.217 -7.987 -5.872 1.00 94.19 94 ALA A N 1
ATOM 745 C CA . ALA A 1 94 ? -0.402 -7.410 -6.942 1.00 94.19 94 ALA A CA 1
ATOM 746 C C . ALA A 1 94 ? -1.150 -7.452 -8.288 1.00 94.19 94 ALA A C 1
ATOM 748 O O . ALA A 1 94 ? -0.765 -8.152 -9.222 1.00 94.19 94 ALA A O 1
ATOM 749 N N . ASN A 1 95 ? -2.274 -6.738 -8.365 1.00 91.12 95 ASN A N 1
ATOM 750 C CA . ASN A 1 95 ? -3.136 -6.718 -9.549 1.00 91.12 95 ASN A CA 1
ATOM 751 C C . ASN A 1 95 ? -2.555 -5.807 -10.647 1.00 91.12 95 ASN A C 1
ATOM 753 O O . ASN A 1 95 ? -2.438 -4.606 -10.410 1.00 91.12 95 ASN A O 1
ATOM 757 N N . TYR A 1 96 ? -2.233 -6.368 -11.820 1.00 90.25 96 TYR A N 1
ATOM 758 C CA . TYR A 1 96 ? -1.548 -5.685 -12.939 1.00 90.25 96 TYR A CA 1
ATOM 759 C C . TYR A 1 96 ? -0.252 -4.961 -12.530 1.00 90.25 96 TYR A C 1
ATOM 761 O O . TYR A 1 96 ? 0.056 -3.877 -13.017 1.00 90.25 96 TYR A O 1
ATOM 769 N N . LEU A 1 97 ? 0.475 -5.504 -11.546 1.00 91.75 97 LEU A N 1
ATOM 770 C CA . LEU A 1 97 ? 1.757 -4.929 -11.140 1.00 91.75 97 LEU A CA 1
ATOM 771 C C . LEU A 1 97 ? 2.881 -5.440 -12.044 1.00 91.75 97 LEU A C 1
ATOM 773 O O . LEU A 1 97 ? 3.614 -4.646 -12.622 1.00 91.75 97 LEU A O 1
ATOM 777 N N . PHE A 1 98 ? 3.015 -6.761 -12.171 1.00 91.00 98 PHE A N 1
ATOM 778 C CA . PHE A 1 98 ? 4.182 -7.398 -12.790 1.00 91.00 98 PHE A CA 1
ATOM 779 C C . PHE A 1 98 ? 4.354 -7.091 -14.283 1.00 91.00 98 PHE A C 1
ATOM 781 O O . PHE A 1 98 ? 5.480 -7.016 -14.759 1.00 91.00 98 PHE A O 1
ATOM 788 N N . ASP A 1 99 ? 3.265 -6.856 -15.008 1.00 91.00 99 ASP A N 1
ATOM 789 C CA . ASP A 1 99 ? 3.261 -6.440 -16.415 1.00 91.00 99 ASP A CA 1
ATOM 790 C C . ASP A 1 99 ? 3.652 -4.966 -16.619 1.00 91.00 99 ASP A C 1
ATOM 792 O O . ASP A 1 99 ? 3.910 -4.547 -17.744 1.00 91.00 99 ASP A O 1
ATOM 796 N N . THR A 1 100 ? 3.733 -4.182 -15.539 1.00 88.75 100 THR A N 1
ATOM 797 C CA . THR A 1 100 ? 4.147 -2.768 -15.569 1.00 88.75 100 THR A CA 1
ATOM 798 C C . THR A 1 100 ? 5.557 -2.534 -15.034 1.00 88.75 100 THR A C 1
ATOM 800 O O . THR A 1 100 ? 6.09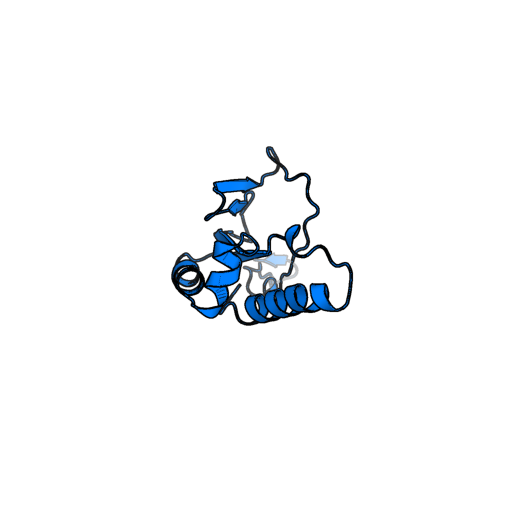0 -1.431 -15.171 1.00 88.75 100 THR A O 1
ATOM 803 N N . LEU A 1 101 ? 6.172 -3.549 -14.419 1.00 90.75 101 LEU A N 1
ATOM 804 C CA . LEU A 1 101 ? 7.541 -3.445 -13.925 1.00 90.75 101 LEU A CA 1
ATOM 805 C C . LEU A 1 101 ? 8.534 -3.433 -15.090 1.00 90.75 101 LEU A C 1
ATOM 807 O O . LEU A 1 101 ? 8.250 -3.904 -16.193 1.00 90.75 101 LEU A O 1
ATOM 811 N N . ARG A 1 102 ? 9.715 -2.863 -14.840 1.00 89.69 102 ARG A N 1
ATOM 812 C CA . ARG A 1 102 ? 10.816 -2.898 -15.805 1.00 89.69 102 ARG A CA 1
ATOM 813 C C . ARG A 1 102 ? 11.181 -4.356 -16.079 1.00 89.69 102 ARG A C 1
ATOM 815 O O . ARG A 1 102 ? 11.299 -5.147 -15.149 1.00 89.69 102 ARG A O 1
ATOM 822 N N . ASN A 1 103 ? 11.313 -4.680 -17.357 1.00 87.94 103 ASN A N 1
ATOM 823 C CA . ASN A 1 103 ? 11.729 -5.988 -17.832 1.00 87.94 103 ASN A CA 1
ATOM 824 C C . ASN A 1 103 ? 12.991 -5.803 -18.664 1.00 87.94 103 ASN A C 1
ATOM 826 O O . ASN A 1 103 ? 13.057 -4.870 -19.471 1.00 87.94 103 ASN A O 1
ATOM 830 N N . ASP A 1 104 ? 13.938 -6.713 -18.492 1.00 90.56 104 ASP A N 1
ATOM 831 C CA . ASP A 1 104 ? 15.097 -6.802 -19.366 1.00 90.56 104 ASP A CA 1
ATOM 832 C C . ASP A 1 104 ? 14.659 -7.434 -20.693 1.00 90.56 104 ASP A C 1
ATOM 834 O O . ASP A 1 104 ? 13.829 -8.351 -20.731 1.00 90.56 104 ASP A O 1
ATOM 838 N N . ILE A 1 105 ? 15.188 -6.917 -21.798 1.00 92.25 105 ILE A N 1
ATOM 839 C CA . ILE A 1 105 ? 14.940 -7.441 -23.140 1.00 92.25 105 ILE A CA 1
ATOM 840 C C . ILE A 1 105 ? 16.262 -8.003 -23.630 1.00 92.25 105 ILE A C 1
ATOM 842 O O . ILE A 1 105 ? 17.285 -7.351 -23.503 1.00 92.25 105 ILE A O 1
ATOM 846 N N . PHE A 1 106 ? 16.229 -9.206 -24.196 1.00 94.62 106 PHE A N 1
ATOM 847 C CA . PHE A 1 106 ? 17.413 -9.829 -24.769 1.00 94.62 106 PHE A CA 1
ATOM 848 C C . PHE A 1 106 ? 17.148 -10.250 -26.211 1.00 94.62 106 PHE A C 1
ATOM 850 O O . PHE A 1 106 ? 16.074 -10.765 -26.540 1.00 94.62 106 PHE A O 1
ATOM 857 N N . GLN A 1 107 ? 18.151 -10.078 -27.064 1.00 96.12 107 GLN A N 1
ATOM 858 C CA . GLN A 1 107 ? 18.147 -10.483 -28.463 1.00 96.12 107 GLN A CA 1
ATOM 859 C C . GLN A 1 107 ? 19.255 -11.507 -28.726 1.00 96.12 107 GLN A C 1
ATOM 861 O O . GLN A 1 107 ? 20.349 -11.414 -28.184 1.00 96.12 107 GLN A O 1
ATOM 866 N N . ILE A 1 108 ? 18.992 -12.483 -29.600 1.00 96.31 108 ILE A N 1
ATOM 867 C CA . ILE A 1 108 ? 20.029 -13.396 -30.095 1.00 96.31 108 ILE A CA 1
ATOM 868 C C . ILE A 1 108 ? 20.476 -12.937 -31.483 1.00 96.31 108 ILE A C 1
ATOM 870 O O . ILE A 1 108 ? 19.674 -12.919 -32.418 1.00 96.31 108 ILE A O 1
ATOM 874 N N . GLU A 1 109 ? 21.761 -12.622 -31.633 1.00 95.50 109 GLU A N 1
ATOM 875 C CA . GLU A 1 109 ? 22.388 -12.276 -32.911 1.00 95.50 109 GLU A CA 1
ATOM 876 C C . GLU A 1 109 ? 23.641 -13.133 -33.119 1.00 95.50 109 GLU A C 1
ATOM 878 O O . GLU A 1 109 ? 24.497 -13.239 -32.245 1.00 95.50 109 GLU A O 1
ATOM 883 N N . GLY A 1 110 ? 23.732 -13.827 -34.258 1.00 94.75 110 GLY A N 1
ATOM 884 C CA . GLY A 1 110 ? 24.886 -14.689 -34.554 1.00 94.75 110 GLY A CA 1
ATOM 885 C C . GLY A 1 110 ? 25.116 -15.833 -33.553 1.00 94.75 110 GLY A C 1
ATOM 886 O O . GLY A 1 110 ? 26.237 -16.316 -33.426 1.00 94.75 110 GLY A O 1
ATOM 887 N N . GLY A 1 111 ? 24.077 -16.264 -32.827 1.00 95.81 111 GLY A N 1
ATOM 888 C CA . GLY A 1 111 ? 24.190 -17.277 -31.771 1.00 95.81 111 GLY A CA 1
ATOM 889 C C . GLY A 1 111 ? 24.721 -16.746 -30.435 1.00 95.81 111 GLY A C 1
ATOM 890 O O . GLY A 1 111 ? 24.986 -17.545 -29.540 1.00 95.81 111 GLY A O 1
ATOM 891 N N . GLN A 1 112 ? 24.865 -15.427 -30.287 1.00 95.44 112 GLN A N 1
ATOM 892 C CA . GLN A 1 112 ? 25.232 -14.769 -29.035 1.00 95.44 112 GLN A CA 1
ATOM 893 C C . GLN A 1 112 ? 24.034 -14.015 -28.456 1.00 95.44 112 GLN A C 1
ATOM 895 O O . GLN A 1 112 ? 23.221 -13.468 -29.200 1.00 95.44 112 GLN A O 1
ATOM 900 N N . LEU A 1 113 ? 23.917 -14.034 -27.128 1.00 95.50 113 LEU A N 1
ATOM 901 C CA . LEU A 1 113 ? 22.914 -13.280 -26.383 1.00 95.50 113 LEU A CA 1
ATOM 902 C C . LEU A 1 113 ? 23.406 -11.839 -26.205 1.00 95.50 113 LEU A C 1
ATOM 904 O O . LEU A 1 113 ? 24.493 -11.633 -25.670 1.00 95.50 113 LEU A O 1
ATOM 908 N N . ASN A 1 114 ? 22.590 -10.880 -26.621 1.00 91.19 114 ASN A N 1
ATOM 909 C CA . ASN A 1 114 ? 22.774 -9.448 -26.427 1.00 91.19 114 ASN A CA 1
ATOM 910 C C . ASN A 1 114 ? 21.604 -8.909 -25.594 1.00 91.19 114 ASN A C 1
ATOM 912 O O . ASN A 1 114 ? 20.494 -9.435 -25.688 1.00 91.19 114 ASN A O 1
ATOM 916 N N . GLU A 1 115 ? 21.862 -7.885 -24.790 1.00 87.19 115 GLU A N 1
ATOM 917 C CA . GLU A 1 115 ? 20.845 -7.092 -24.081 1.00 87.19 115 GLU A CA 1
ATOM 918 C C . GLU A 1 115 ? 20.471 -5.859 -24.915 1.00 87.19 115 GLU A C 1
ATOM 920 O O . GLU A 1 115 ? 21.405 -5.232 -25.474 1.00 87.19 115 GLU A O 1
#

Sequence (115 aa):
AGSGKFSFFLLKALQEMKAVLDFPFENIVYVMTDFTGSYYKFWREHPALRPYIETGQLDFAIFDAVDGDTIQLVNSNVLISKVNPTKNPICAVANYLFDTLRNDIFQIEGGQLNE

Radius of gyration: 18.08 Å; chains: 1; bounding box: 48×31×48 Å